Protein AF-A0A7X6U9W9-F1 (afdb_monomer_lite)

Structure (mmCIF, N/CA/C/O backbone):
data_AF-A0A7X6U9W9-F1
#
_entry.id   AF-A0A7X6U9W9-F1
#
loop_
_atom_site.group_PDB
_atom_site.id
_atom_site.type_symbol
_atom_site.label_atom_id
_atom_site.label_alt_id
_atom_site.label_comp_id
_atom_site.label_asym_id
_atom_site.label_entity_id
_atom_site.label_seq_id
_atom_site.pdbx_PDB_ins_code
_atom_site.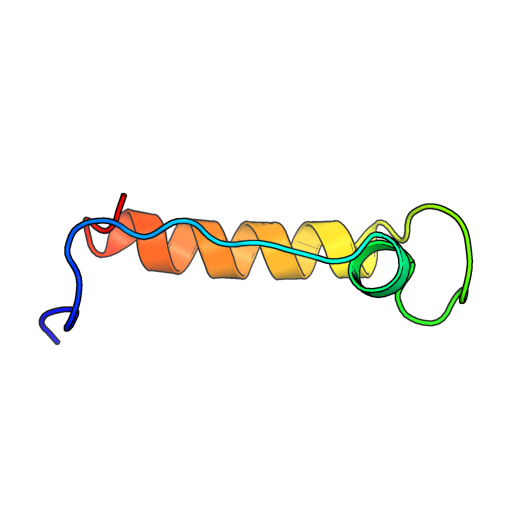Cartn_x
_atom_site.Cartn_y
_atom_site.Cartn_z
_atom_site.occupancy
_atom_site.B_iso_or_equiv
_atom_site.auth_seq_id
_atom_site.auth_comp_id
_atom_site.auth_asym_id
_atom_site.auth_atom_id
_atom_site.pdbx_PDB_model_num
ATOM 1 N N . MET A 1 1 ? -20.054 -3.362 4.808 1.00 75.00 1 MET A N 1
ATOM 2 C CA . MET A 1 1 ? -19.517 -4.701 5.155 1.00 75.00 1 MET A CA 1
ATOM 3 C C . MET A 1 1 ? -18.363 -4.518 6.127 1.00 75.00 1 MET A C 1
ATOM 5 O O . MET A 1 1 ? -17.641 -3.542 5.975 1.00 75.00 1 MET A O 1
ATOM 9 N N . LYS A 1 2 ? -18.200 -5.401 7.119 1.00 86.62 2 LYS A N 1
ATOM 10 C CA . LYS A 1 2 ? -17.073 -5.345 8.065 1.00 86.62 2 LYS A CA 1
ATOM 11 C C . LYS A 1 2 ? -15.913 -6.201 7.520 1.00 86.62 2 LYS A C 1
ATOM 13 O O . LYS A 1 2 ? -16.173 -7.362 7.205 1.00 86.62 2 LYS A O 1
ATOM 18 N N . PRO A 1 3 ? -14.684 -5.669 7.373 1.00 94.50 3 PRO A N 1
ATOM 19 C CA . PRO A 1 3 ? -13.533 -6.446 6.910 1.00 94.50 3 PRO A CA 1
ATOM 20 C C . PRO A 1 3 ? -13.231 -7.619 7.847 1.00 94.50 3 PRO A C 1
ATOM 22 O O . PRO A 1 3 ? -13.367 -7.491 9.064 1.00 94.50 3 PRO A O 1
ATOM 25 N N . ALA A 1 4 ? -12.794 -8.749 7.288 1.00 96.56 4 ALA A N 1
ATOM 26 C CA . ALA A 1 4 ? -12.400 -9.919 8.078 1.00 96.56 4 ALA A CA 1
ATOM 27 C C . ALA A 1 4 ? -11.130 -9.666 8.913 1.00 96.56 4 ALA A C 1
ATOM 29 O O . ALA A 1 4 ? -10.981 -10.224 9.997 1.00 96.56 4 ALA A O 1
ATOM 30 N N . TYR A 1 5 ? -10.242 -8.795 8.426 1.00 97.44 5 TYR A N 1
ATOM 31 C CA . TYR A 1 5 ? -8.982 -8.448 9.076 1.00 97.44 5 TYR A CA 1
ATOM 32 C C . TYR A 1 5 ? -8.908 -6.948 9.328 1.00 97.44 5 TYR A C 1
ATOM 34 O O . TYR A 1 5 ? -9.250 -6.154 8.454 1.00 97.44 5 TYR A O 1
ATOM 42 N N . LYS A 1 6 ? -8.437 -6.571 10.522 1.00 95.56 6 LYS A N 1
ATOM 43 C CA . LYS A 1 6 ? -8.136 -5.174 10.855 1.00 95.56 6 LYS A CA 1
ATOM 44 C C . LYS A 1 6 ? -6.785 -4.735 10.294 1.00 95.56 6 LYS A C 1
ATOM 46 O O . LYS A 1 6 ? -6.681 -3.606 9.846 1.00 95.56 6 LYS A O 1
ATOM 51 N N . ARG A 1 7 ? -5.771 -5.604 10.349 1.00 97.88 7 ARG A N 1
ATOM 52 C CA . ARG A 1 7 ? -4.412 -5.301 9.896 1.00 97.88 7 ARG A CA 1
ATOM 53 C C . ARG A 1 7 ? -3.839 -6.453 9.089 1.00 97.88 7 ARG A C 1
ATOM 55 O O . ARG A 1 7 ? -3.968 -7.602 9.519 1.00 97.88 7 ARG A O 1
ATOM 62 N N . ILE A 1 8 ? -3.200 -6.153 7.966 1.00 97.00 8 ILE A N 1
ATOM 63 C CA . ILE A 1 8 ? -2.554 -7.139 7.099 1.00 97.00 8 ILE A CA 1
ATOM 64 C C . ILE A 1 8 ? -1.159 -6.677 6.673 1.00 97.00 8 ILE A C 1
ATOM 66 O O . ILE A 1 8 ? -0.858 -5.492 6.620 1.00 97.00 8 ILE A O 1
ATOM 70 N N . LEU A 1 9 ? -0.305 -7.634 6.314 1.00 97.44 9 LEU A N 1
ATOM 71 C CA . LEU A 1 9 ? 0.923 -7.355 5.577 1.00 97.44 9 LEU A CA 1
ATOM 72 C C . LEU A 1 9 ? 0.697 -7.745 4.117 1.00 97.44 9 LEU A C 1
ATOM 74 O O . LEU A 1 9 ? 0.719 -8.928 3.772 1.00 97.44 9 LEU A O 1
ATOM 78 N N . LEU A 1 10 ? 0.461 -6.757 3.258 1.00 95.75 10 LEU A N 1
ATOM 79 C CA . LEU A 1 10 ? 0.284 -6.999 1.830 1.00 95.75 10 LEU A CA 1
ATOM 80 C C . LEU A 1 10 ? 1.648 -7.092 1.139 1.00 95.75 10 LEU A C 1
ATOM 82 O O . LEU A 1 10 ? 2.290 -6.082 0.856 1.00 95.75 10 LEU A O 1
ATOM 86 N N . LYS A 1 11 ? 2.088 -8.316 0.845 1.00 96.62 11 LYS A N 1
ATOM 87 C CA . LYS A 1 11 ? 3.306 -8.559 0.066 1.00 96.62 11 LYS A CA 1
ATOM 88 C C . LYS A 1 11 ? 2.993 -8.574 -1.426 1.00 96.62 11 LYS A C 1
ATOM 90 O O . LYS A 1 11 ? 2.119 -9.311 -1.874 1.00 96.62 11 LYS A O 1
ATOM 95 N N . LEU A 1 12 ? 3.790 -7.846 -2.203 1.00 93.94 12 LEU A N 1
ATOM 96 C CA . LEU A 1 12 ? 3.726 -7.814 -3.665 1.00 93.94 12 LEU A CA 1
ATOM 97 C C . LEU A 1 12 ? 5.059 -8.283 -4.256 1.00 93.94 12 LEU A C 1
ATOM 99 O O . LEU A 1 12 ? 6.108 -8.127 -3.630 1.00 93.94 12 LEU A O 1
ATOM 103 N N . SER A 1 13 ? 5.031 -8.929 -5.421 1.00 93.00 13 SER A N 1
ATOM 104 C CA . SER A 1 13 ? 6.255 -9.219 -6.177 1.00 93.00 13 SER A CA 1
ATOM 105 C C . SER A 1 13 ? 6.614 -8.032 -7.079 1.00 93.00 13 SER A C 1
ATOM 107 O O . SER A 1 13 ? 5.743 -7.226 -7.405 1.00 93.00 13 SER A O 1
ATOM 109 N N . GLY A 1 14 ? 7.883 -7.909 -7.478 1.00 91.81 14 GLY A N 1
ATOM 110 C CA . GLY A 1 14 ? 8.318 -6.828 -8.371 1.00 91.81 14 GLY A CA 1
ATOM 111 C C . GLY A 1 14 ? 7.694 -6.940 -9.764 1.00 91.81 14 GLY A C 1
ATOM 112 O O . GLY A 1 14 ? 7.308 -5.941 -10.360 1.00 91.81 14 GLY A O 1
ATOM 113 N N . GLU A 1 15 ? 7.494 -8.166 -10.242 1.00 92.94 15 GLU A N 1
ATOM 114 C CA . GLU A 1 15 ? 6.855 -8.474 -11.523 1.00 92.94 15 GLU A CA 1
ATOM 115 C C . GLU A 1 15 ? 5.397 -8.007 -11.551 1.00 92.94 15 GLU A C 1
ATOM 117 O O . GLU A 1 15 ? 4.926 -7.507 -12.569 1.00 92.94 15 GLU A O 1
ATOM 122 N N . ALA A 1 16 ? 4.692 -8.086 -10.416 1.00 91.88 16 ALA A N 1
ATOM 123 C CA . ALA A 1 16 ? 3.323 -7.589 -10.307 1.00 91.88 16 ALA A CA 1
ATOM 124 C C . ALA A 1 16 ? 3.230 -6.065 -10.498 1.00 91.88 16 ALA A C 1
ATOM 126 O O . ALA A 1 16 ? 2.168 -5.573 -10.864 1.00 91.88 16 ALA A O 1
ATOM 127 N N . LEU A 1 17 ? 4.320 -5.321 -10.276 1.00 94.81 17 LEU A N 1
ATOM 128 C CA . LEU A 1 17 ? 4.390 -3.871 -10.493 1.00 94.81 17 LEU A CA 1
ATOM 129 C C . LEU A 1 17 ? 4.764 -3.505 -11.937 1.00 94.81 17 LEU A C 1
ATOM 131 O O . LEU A 1 17 ? 4.520 -2.378 -12.366 1.00 94.81 17 LEU A O 1
ATOM 135 N N . ALA A 1 18 ? 5.346 -4.445 -12.686 1.00 94.75 18 ALA A N 1
ATOM 136 C CA . ALA A 1 18 ? 5.739 -4.257 -14.080 1.00 94.75 18 ALA A CA 1
ATOM 137 C C . ALA A 1 18 ? 4.556 -4.353 -15.057 1.00 94.75 18 ALA A C 1
ATOM 139 O O . ALA A 1 18 ? 4.676 -3.953 -16.217 1.00 94.75 18 ALA A O 1
ATOM 140 N N . GLY A 1 19 ? 3.415 -4.888 -14.612 1.00 90.25 19 GLY A N 1
ATOM 141 C CA . GLY A 1 19 ? 2.219 -5.026 -15.438 1.00 90.25 19 GLY A CA 1
ATOM 142 C C . GLY A 1 19 ? 2.496 -5.787 -16.736 1.00 90.25 19 GLY A C 1
ATOM 143 O O . GLY A 1 19 ? 3.208 -6.790 -16.757 1.00 90.25 19 GLY A O 1
ATOM 144 N N . SER A 1 20 ? 1.967 -5.283 -17.851 1.00 89.88 20 SER A N 1
ATOM 145 C CA . SER A 1 20 ? 2.171 -5.880 -19.177 1.00 89.88 20 SER A CA 1
ATOM 146 C C . SER A 1 20 ? 3.574 -5.664 -19.758 1.00 89.88 20 SER A C 1
ATOM 148 O O . SER A 1 20 ? 3.889 -6.259 -20.786 1.00 89.88 20 SER A O 1
ATOM 150 N N . LYS A 1 21 ? 4.425 -4.828 -19.142 1.00 87.88 21 LYS A N 1
ATOM 151 C CA . LYS A 1 21 ? 5.794 -4.567 -19.625 1.00 87.88 21 LYS A CA 1
ATOM 152 C C . LYS A 1 21 ? 6.768 -5.693 -19.283 1.00 87.88 21 LYS A C 1
ATOM 154 O O . LYS A 1 21 ? 7.842 -5.766 -19.873 1.00 87.88 21 LYS A O 1
ATOM 159 N N . GLY A 1 22 ? 6.434 -6.536 -18.304 1.00 85.00 22 GLY A N 1
ATOM 160 C CA . GLY A 1 22 ? 7.250 -7.676 -17.870 1.00 85.00 22 GLY A CA 1
ATOM 161 C C . GLY A 1 22 ? 8.525 -7.318 -17.094 1.00 85.00 22 GLY A C 1
ATOM 162 O O . GLY A 1 22 ? 9.033 -8.158 -16.360 1.00 85.00 22 GLY A O 1
ATOM 163 N N . THR A 1 23 ? 9.027 -6.083 -17.195 1.00 89.81 23 THR A N 1
ATOM 164 C CA . THR A 1 23 ? 10.133 -5.553 -16.380 1.00 89.81 23 THR A CA 1
ATOM 165 C C . THR A 1 23 ? 9.909 -4.078 -16.025 1.00 89.81 23 THR A C 1
ATOM 167 O O . THR A 1 23 ? 9.124 -3.380 -16.670 1.00 89.81 23 THR A O 1
ATOM 170 N N . GLY A 1 24 ? 10.611 -3.595 -14.994 1.00 91.81 24 GLY A N 1
ATOM 171 C CA . GLY A 1 24 ? 10.512 -2.210 -14.531 1.00 91.81 24 GLY A CA 1
ATOM 172 C C . GLY A 1 24 ? 9.190 -1.905 -13.823 1.00 91.81 24 GLY A C 1
ATOM 173 O O . GLY A 1 24 ? 8.605 -2.774 -13.184 1.00 91.81 24 GLY A O 1
ATOM 174 N N . LEU A 1 25 ? 8.740 -0.652 -13.910 1.00 95.31 25 LEU A N 1
ATOM 175 C CA . LEU A 1 25 ? 7.485 -0.197 -13.313 1.00 95.31 25 LEU A CA 1
ATOM 176 C C . LEU A 1 25 ? 6.480 0.207 -14.391 1.00 95.31 25 LEU A C 1
ATOM 178 O O . LEU A 1 25 ? 6.796 0.915 -15.359 1.00 95.31 25 LEU A O 1
ATOM 182 N N . ASP A 1 26 ? 5.241 -0.218 -14.192 1.00 96.38 26 ASP A N 1
ATOM 183 C CA . ASP A 1 26 ? 4.114 0.202 -15.001 1.00 96.38 26 ASP A CA 1
ATOM 184 C C . ASP A 1 26 ? 3.188 1.137 -14.217 1.00 96.38 26 ASP A C 1
ATOM 186 O O . ASP A 1 26 ? 2.538 0.750 -13.247 1.00 96.38 26 ASP A O 1
ATOM 190 N N . ASN A 1 27 ? 3.121 2.393 -14.662 1.00 96.31 27 ASN A N 1
ATOM 191 C CA . ASN A 1 27 ? 2.367 3.441 -13.975 1.00 96.31 27 ASN A CA 1
ATOM 192 C C . ASN A 1 27 ? 0.869 3.134 -13.903 1.00 96.31 27 ASN A C 1
ATOM 194 O O . ASN A 1 27 ? 0.234 3.453 -12.900 1.00 96.31 27 ASN A O 1
ATOM 198 N N . GLN A 1 28 ? 0.300 2.500 -14.932 1.00 96.31 28 GLN A N 1
ATOM 199 C CA . GLN A 1 28 ? -1.114 2.131 -14.928 1.00 96.31 28 GLN A CA 1
ATOM 200 C C . GLN A 1 28 ? -1.397 1.071 -13.856 1.00 96.31 28 GLN A C 1
ATOM 202 O O . GLN A 1 28 ? -2.363 1.184 -13.097 1.00 96.31 28 GLN A O 1
ATOM 207 N N . THR A 1 29 ? -0.522 0.073 -13.753 1.00 96.00 29 THR A N 1
ATOM 208 C CA . THR A 1 29 ? -0.585 -0.972 -12.730 1.00 96.00 29 THR A CA 1
ATOM 209 C C . THR A 1 29 ? -0.433 -0.391 -11.326 1.00 96.00 29 THR A C 1
ATOM 211 O O . THR A 1 29 ? -1.255 -0.679 -10.454 1.00 96.00 29 THR A O 1
ATOM 214 N N . LEU A 1 30 ? 0.550 0.488 -11.117 1.00 96.06 30 LEU A N 1
ATOM 215 C CA . LEU A 1 30 ? 0.761 1.180 -9.842 1.00 96.06 30 LEU A CA 1
ATOM 216 C C . LEU A 1 30 ? -0.454 2.017 -9.431 1.00 96.06 30 LEU A C 1
ATOM 218 O O . LEU A 1 30 ? -0.890 1.940 -8.283 1.00 96.06 30 LEU A O 1
ATOM 222 N N . HIS A 1 31 ? -1.036 2.773 -10.364 1.00 97.69 31 HIS A N 1
ATOM 223 C CA . HIS A 1 31 ? -2.210 3.597 -10.089 1.00 97.69 31 HIS A CA 1
ATOM 224 C C . HIS A 1 31 ? -3.412 2.740 -9.678 1.00 97.69 31 HIS A C 1
ATOM 226 O O . HIS A 1 31 ? -4.061 3.005 -8.666 1.00 97.69 31 HIS A O 1
ATOM 232 N N . ARG A 1 32 ? -3.689 1.665 -10.424 1.00 96.88 32 ARG A N 1
ATOM 233 C CA . ARG A 1 32 ? -4.795 0.745 -10.123 1.00 96.88 32 ARG A CA 1
ATOM 234 C C . ARG A 1 32 ? -4.620 0.063 -8.766 1.00 96.88 32 ARG A C 1
ATOM 236 O O . ARG A 1 32 ? -5.587 -0.100 -8.016 1.00 96.88 32 ARG A O 1
ATOM 243 N N . LEU A 1 33 ? -3.395 -0.348 -8.451 1.00 96.31 33 LEU A N 1
ATOM 244 C CA . LEU A 1 33 ? -3.059 -0.927 -7.158 1.00 96.31 33 LEU A CA 1
ATOM 245 C C . LEU A 1 33 ? -3.281 0.092 -6.031 1.00 96.31 33 LEU A C 1
ATOM 247 O O . LEU A 1 33 ? -3.955 -0.228 -5.055 1.00 96.31 33 LEU A O 1
ATOM 251 N N . GLY A 1 34 ? -2.791 1.323 -6.198 1.00 96.88 34 GLY A N 1
ATOM 252 C CA . GLY A 1 34 ? -2.976 2.414 -5.240 1.00 96.88 34 GLY A CA 1
ATOM 253 C C . GLY A 1 34 ? -4.449 2.719 -4.964 1.00 96.88 34 GLY A C 1
ATOM 254 O O . GLY A 1 34 ? -4.850 2.789 -3.804 1.00 96.88 34 GLY A O 1
ATOM 255 N N . GLU A 1 35 ? -5.286 2.803 -6.001 1.00 98.25 35 GLU A N 1
ATOM 256 C CA . GLU A 1 35 ? -6.737 2.978 -5.839 1.00 98.25 35 GLU A CA 1
ATOM 257 C C . GLU A 1 35 ? -7.385 1.829 -5.063 1.00 98.25 35 GLU A C 1
ATOM 259 O O . GLU A 1 35 ? -8.268 2.045 -4.232 1.00 98.25 35 GLU A O 1
ATOM 264 N N . THR A 1 36 ? -6.966 0.594 -5.340 1.00 96.75 36 THR A N 1
ATOM 265 C CA . THR A 1 36 ? -7.510 -0.592 -4.671 1.00 96.75 36 THR A CA 1
ATOM 266 C C . THR A 1 36 ? -7.137 -0.592 -3.191 1.00 96.75 36 THR A C 1
ATOM 268 O O . THR A 1 36 ? -8.005 -0.793 -2.342 1.00 96.75 36 THR A O 1
ATOM 271 N N . ILE A 1 37 ? -5.873 -0.301 -2.870 1.00 96.94 37 ILE A N 1
ATOM 272 C CA . ILE A 1 37 ? -5.393 -0.196 -1.487 1.00 96.94 37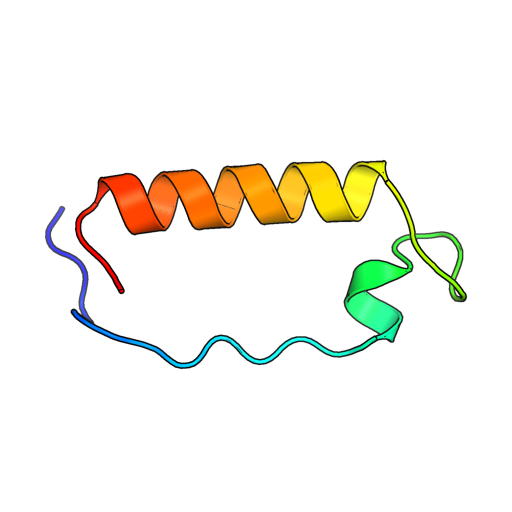 ILE A CA 1
ATOM 273 C C . ILE A 1 37 ? -6.099 0.957 -0.768 1.00 96.94 37 ILE A C 1
ATOM 275 O O . ILE A 1 37 ? -6.591 0.767 0.340 1.00 96.94 37 ILE A O 1
ATOM 279 N N . SER A 1 38 ? -6.241 2.121 -1.408 1.00 97.38 38 SER A N 1
ATOM 280 C CA . SER A 1 38 ? -6.937 3.279 -0.834 1.00 97.38 38 SER A CA 1
ATOM 281 C C . SER A 1 38 ? -8.385 2.954 -0.451 1.00 97.38 38 SER A C 1
ATOM 283 O O . SER A 1 38 ? -8.821 3.298 0.647 1.00 97.38 38 SER A O 1
ATOM 285 N N . LYS A 1 39 ? -9.112 2.211 -1.297 1.00 96.94 39 LYS A N 1
ATOM 286 C CA . LYS A 1 39 ? -10.472 1.739 -0.981 1.00 96.94 39 LYS A CA 1
ATOM 287 C C . LYS A 1 39 ? -10.493 0.828 0.244 1.00 96.94 39 LYS A C 1
ATOM 289 O O . LYS A 1 39 ? -11.402 0.944 1.055 1.00 96.94 39 LYS A O 1
ATOM 294 N N . VAL A 1 40 ? -9.510 -0.058 0.393 1.00 96.12 40 VAL A N 1
ATOM 295 C CA . VAL A 1 40 ? -9.403 -0.955 1.556 1.00 96.12 40 VAL A CA 1
ATOM 296 C C . VAL A 1 40 ? -9.067 -0.176 2.831 1.00 96.12 40 VAL A C 1
ATOM 298 O O . VAL A 1 40 ? -9.703 -0.396 3.860 1.00 96.12 40 VAL A O 1
ATOM 301 N N . VAL A 1 41 ? -8.159 0.798 2.754 1.00 96.81 41 VAL A N 1
ATOM 302 C CA . VAL A 1 41 ? -7.830 1.697 3.874 1.00 96.81 41 VAL A CA 1
ATOM 303 C C . VAL A 1 41 ? -9.044 2.528 4.295 1.00 96.81 41 VAL A C 1
ATOM 305 O O . VAL A 1 41 ? -9.303 2.676 5.487 1.00 96.81 41 VAL A O 1
ATOM 308 N N . ALA A 1 42 ? -9.859 3.001 3.347 1.00 97.19 42 ALA A N 1
ATOM 309 C CA . ALA A 1 42 ? -11.103 3.720 3.640 1.00 97.19 42 ALA A CA 1
ATOM 310 C C . ALA A 1 42 ? -12.14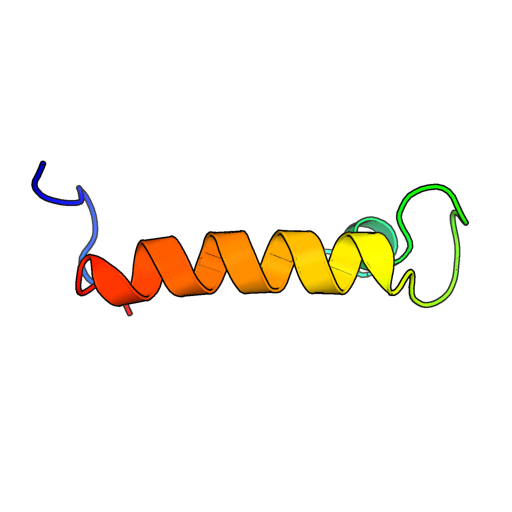2 2.866 4.397 1.00 97.19 42 ALA A C 1
ATOM 312 O O . ALA A 1 42 ? -13.035 3.412 5.042 1.00 97.19 42 ALA A O 1
ATOM 313 N N . LEU A 1 43 ? -12.017 1.533 4.364 1.00 96.31 43 LEU A N 1
ATOM 314 C CA . LEU A 1 43 ? -12.816 0.615 5.185 1.00 96.31 43 LEU A CA 1
ATOM 315 C C . LEU A 1 43 ? -12.261 0.441 6.614 1.00 96.31 43 LEU A C 1
ATOM 317 O O . LEU A 1 43 ? -12.830 -0.327 7.391 1.00 96.3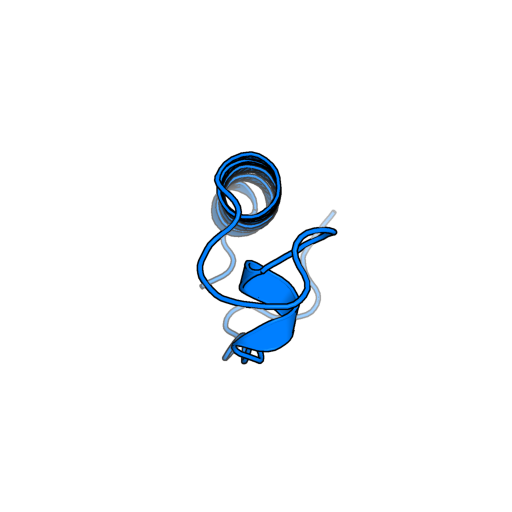1 43 LEU A O 1
ATOM 321 N N . GLY A 1 44 ? -11.174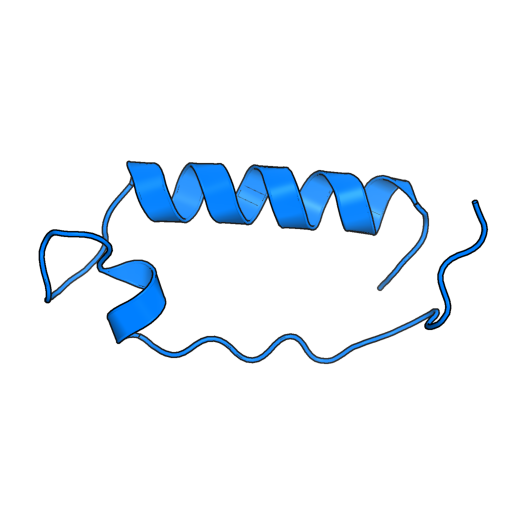 1.134 6.967 1.00 95.75 44 GLY A N 1
ATOM 322 C CA . GLY A 1 44 ? -10.529 1.082 8.281 1.00 95.75 44 GLY A CA 1
ATOM 323 C C . GLY A 1 44 ? -9.553 -0.083 8.462 1.00 95.75 44 GLY A C 1
ATOM 324 O O . GLY A 1 44 ? -9.292 -0.475 9.599 1.00 95.75 44 GLY A O 1
ATOM 325 N N . VAL A 1 45 ? -9.063 -0.664 7.362 1.00 97.19 45 VAL A N 1
ATOM 326 C CA . VAL A 1 45 ? -8.027 -1.708 7.375 1.00 97.19 45 VAL A CA 1
ATOM 327 C C . VAL A 1 45 ? -6.640 -1.063 7.328 1.00 97.19 45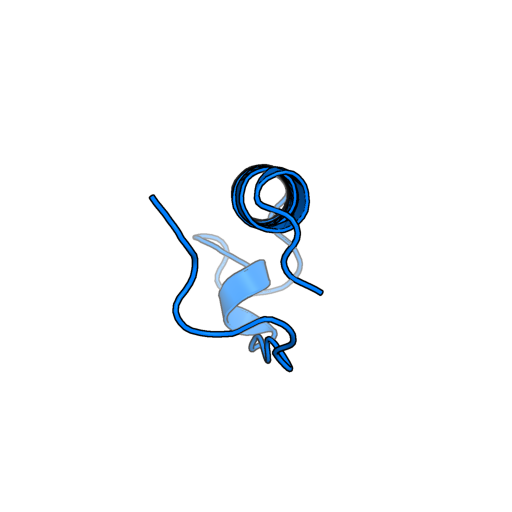 VAL A C 1
ATOM 329 O O . VAL A 1 45 ? -6.435 -0.091 6.603 1.00 97.19 45 VAL A O 1
ATOM 332 N N . GLU A 1 46 ? -5.704 -1.627 8.088 1.00 92.06 46 GLU A N 1
ATOM 333 C CA . GLU A 1 46 ? -4.301 -1.208 8.218 1.00 92.06 46 GLU A CA 1
ATOM 334 C C . GLU A 1 46 ? -3.313 -2.183 7.559 1.00 92.06 46 GLU A C 1
ATOM 336 O O . GLU A 1 46 ? -3.606 -3.402 7.498 1.00 92.06 46 GLU A O 1
#

Sequence (46 aa):
MKPAYKRILLKLSGEALAGSKGTGLDNQTLHRLGETISKVVALGVE

Secondary structure (DSSP, 8-state):
---S-S-------HHHHHGGGSSS--HHHHHHHHHHHHHHHHTT--

Foldseek 3Di:
DQDPAQEDDDDDDQQQQCPPVSDDGDPVSVVVVVVVVVVVVVSNHD

pLDDT: mean 94.35, std 4.23, range [75.0, 98.25]

Radius of gyration: 12.6 Å; chains: 1; bounding box: 30×14×30 Å